Protein AF-A0A0F9CZJ2-F1 (afdb_monomer_lite)

Sequence (142 aa):
MKPKTVQQWLDLPKDKRALELAKALTPEPWKHGNTGLGPEGITLEYPKSYCPKCHKEFADTADKYEGSDLICSVPGPITIDWNTAKYWQGKCDRDDWFGGMEQIYHERSDAYLGLQPYWIMYDATASDYLIAAAMAMGRKEG

Radius of gyration: 18.55 Å; chains: 1; bounding box: 38×30×57 Å

Secondary structure (DSSP, 8-state):
-PPPPHHHHHTS-HHHHHHHHHHHH--SPBPPP--SB-GGGPBPPTTEEEETTTTEEEETTGGGSTTSS--BSSPPPPP-SHHHHHHHHTTS-HHHHHHHHHHHHHHH-SS-GGGHHHHHHHT--HHHHHHHHHHHHHTTT-

Organism: NCBI:txid412755

pLDDT: mean 74.79, std 18.26, range [37.91, 96.62]

Structure (mmCIF, N/CA/C/O backbone):
data_AF-A0A0F9CZJ2-F1
#
_entry.id   AF-A0A0F9CZJ2-F1
#
loop_
_atom_site.group_PDB
_atom_site.id
_atom_site.type_symbol
_atom_site.label_atom_id
_atom_site.label_alt_id
_atom_site.label_comp_id
_atom_site.label_asym_id
_atom_site.label_entity_id
_atom_site.label_seq_id
_atom_site.pdbx_PDB_ins_code
_atom_site.Cartn_x
_atom_site.Cartn_y
_atom_site.Cartn_z
_atom_site.occupancy
_atom_site.B_iso_or_equiv
_atom_site.auth_seq_id
_atom_site.auth_comp_id
_atom_site.auth_asym_id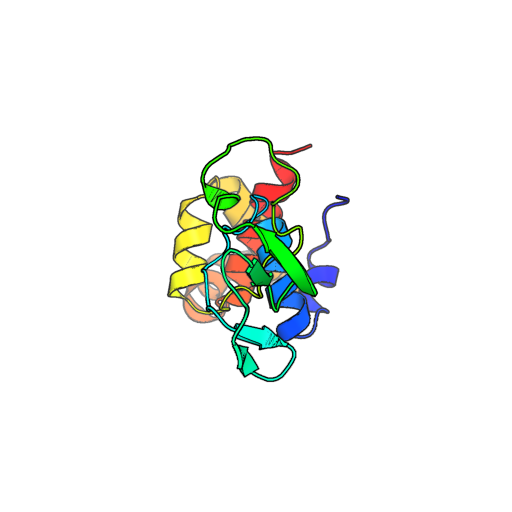
_atom_site.auth_atom_id
_atom_site.pdbx_PDB_model_num
ATOM 1 N N . MET A 1 1 ? -3.954 14.474 -6.092 1.00 55.03 1 MET A N 1
ATOM 2 C CA . MET A 1 1 ? -5.054 13.495 -6.316 1.00 55.03 1 MET A CA 1
ATOM 3 C C . MET A 1 1 ? -5.954 13.538 -5.080 1.00 55.03 1 MET A C 1
ATOM 5 O O . MET A 1 1 ? -5.406 13.753 -4.010 1.00 55.03 1 MET A O 1
ATOM 9 N N . LYS A 1 2 ? -7.292 13.415 -5.166 1.00 65.44 2 LYS A N 1
ATOM 10 C CA . LYS A 1 2 ? -8.108 13.400 -3.929 1.00 65.44 2 LYS A CA 1
ATOM 11 C C . LYS A 1 2 ? -7.748 12.155 -3.094 1.00 65.44 2 LYS A C 1
ATOM 13 O O . LYS A 1 2 ? -7.729 11.072 -3.687 1.00 65.44 2 LYS A O 1
ATOM 18 N N . PRO A 1 3 ? -7.480 12.281 -1.780 1.00 77.38 3 PRO A N 1
ATOM 19 C CA . PRO A 1 3 ? -7.194 11.129 -0.929 1.00 77.38 3 PRO A CA 1
ATOM 20 C C . PRO A 1 3 ? -8.363 10.141 -0.948 1.00 77.38 3 PRO A C 1
ATOM 22 O O . PRO A 1 3 ? -9.523 10.549 -0.860 1.00 77.38 3 PRO A O 1
ATOM 25 N N . LYS A 1 4 ? -8.067 8.844 -1.079 1.00 86.56 4 LYS A N 1
ATOM 26 C CA . LYS A 1 4 ? -9.082 7.795 -0.919 1.00 86.56 4 LYS A CA 1
ATOM 27 C C . LYS A 1 4 ? -9.415 7.617 0.562 1.00 86.56 4 LYS A C 1
ATOM 29 O O . LYS A 1 4 ? -8.528 7.689 1.410 1.00 86.56 4 LYS A O 1
ATOM 34 N N . THR A 1 5 ? -10.679 7.333 0.848 1.00 90.00 5 THR A N 1
ATOM 35 C CA . THR A 1 5 ? -11.127 6.866 2.169 1.00 90.00 5 THR A CA 1
ATOM 36 C C . THR A 1 5 ? -10.651 5.434 2.430 1.00 90.00 5 THR A C 1
ATOM 38 O O . THR A 1 5 ? -10.279 4.716 1.498 1.00 90.00 5 THR A O 1
ATOM 41 N N . VAL A 1 6 ? -10.692 4.995 3.691 1.00 90.69 6 VAL A N 1
ATOM 42 C CA . VAL A 1 6 ? -10.366 3.610 4.064 1.00 90.69 6 VAL A CA 1
ATOM 43 C C . VAL A 1 6 ? -11.257 2.615 3.328 1.00 90.69 6 VAL A C 1
ATOM 45 O O . VAL A 1 6 ? -10.736 1.704 2.687 1.00 90.69 6 VAL A O 1
ATOM 48 N N . GLN A 1 7 ? -12.576 2.824 3.334 1.00 91.50 7 GLN A N 1
ATOM 49 C CA . GLN A 1 7 ? -13.509 1.927 2.652 1.00 91.50 7 GLN A CA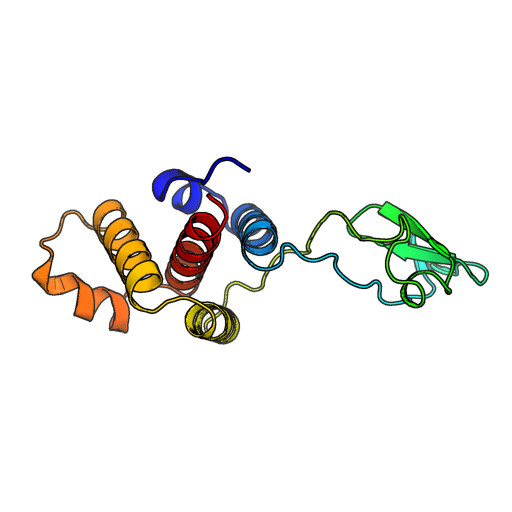 1
ATOM 50 C C . GLN A 1 7 ? -13.186 1.802 1.156 1.00 91.50 7 GLN A C 1
ATOM 52 O O . GLN A 1 7 ? -13.101 0.701 0.620 1.00 91.50 7 GLN A O 1
ATOM 57 N N . GLN A 1 8 ? -12.864 2.920 0.495 1.00 93.50 8 GLN A N 1
ATOM 58 C CA . GLN A 1 8 ? -12.445 2.906 -0.910 1.00 93.50 8 GLN A CA 1
ATOM 59 C C . GLN A 1 8 ? -11.171 2.091 -1.155 1.00 93.50 8 GLN A C 1
ATOM 61 O O . GLN A 1 8 ? -11.013 1.545 -2.242 1.00 93.50 8 GLN A O 1
ATOM 66 N N . TRP A 1 9 ? -10.249 2.013 -0.194 1.00 94.06 9 TRP A N 1
ATOM 67 C CA . TRP A 1 9 ? -9.087 1.130 -0.296 1.00 94.06 9 TRP A CA 1
ATOM 68 C C . TRP A 1 9 ? -9.455 -0.342 -0.098 1.00 94.06 9 TRP A C 1
ATOM 70 O O . TRP A 1 9 ? -8.962 -1.203 -0.836 1.00 94.06 9 TRP A O 1
ATOM 80 N N . LEU A 1 10 ? -10.311 -0.627 0.884 1.00 91.62 10 LEU A N 1
ATOM 81 C CA . LEU A 1 10 ? -10.737 -1.979 1.243 1.00 91.62 10 LEU A CA 1
ATOM 82 C C . LEU A 1 10 ? -11.626 -2.625 0.170 1.00 91.62 10 LEU A C 1
ATOM 84 O O . LEU A 1 10 ? -11.516 -3.831 -0.050 1.00 91.62 10 LEU A O 1
ATOM 88 N N . ASP A 1 11 ? -12.401 -1.830 -0.565 1.00 94.75 11 ASP A N 1
ATOM 89 C CA . ASP A 1 11 ? -13.264 -2.300 -1.655 1.00 94.75 11 ASP A CA 1
ATOM 90 C C . ASP A 1 11 ? -12.496 -2.6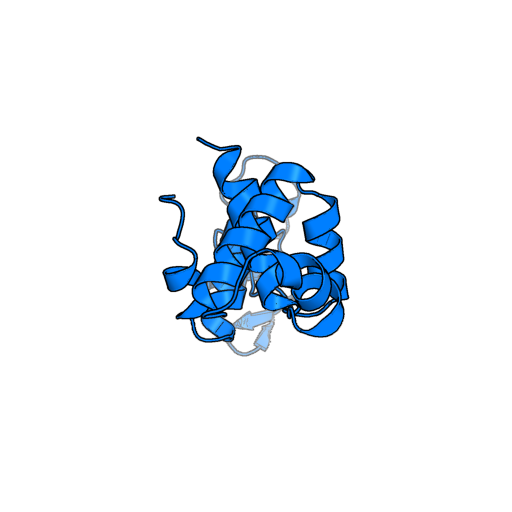22 -2.947 1.00 94.75 11 ASP A C 1
ATOM 92 O O . ASP A 1 11 ? -13.016 -3.289 -3.846 1.00 94.75 11 ASP A O 1
ATOM 96 N N . LEU A 1 12 ? -11.243 -2.164 -3.083 1.00 93.31 12 LEU A N 1
ATOM 97 C CA . LEU A 1 12 ? -10.455 -2.447 -4.282 1.00 93.31 12 LEU A CA 1
ATOM 98 C C . LEU A 1 12 ? -10.080 -3.935 -4.349 1.00 93.31 12 LEU A C 1
ATOM 100 O O . LEU A 1 12 ? -9.464 -4.441 -3.402 1.00 93.31 12 LEU A O 1
ATOM 104 N N . PRO A 1 13 ? -10.320 -4.614 -5.492 1.00 94.12 13 PRO A N 1
ATOM 105 C CA . PRO A 1 13 ? -9.736 -5.922 -5.768 1.00 94.12 13 PRO A CA 1
ATOM 106 C C . PRO A 1 13 ? -8.214 -5.881 -5.631 1.00 94.12 13 PRO A C 1
ATOM 108 O O . PRO A 1 13 ? -7.601 -4.861 -5.954 1.00 94.12 13 PRO A O 1
ATOM 111 N N . LYS A 1 14 ? -7.598 -6.993 -5.212 1.00 88.75 14 LYS A N 1
ATOM 112 C CA . LYS A 1 14 ? -6.162 -7.072 -4.884 1.00 88.75 14 LYS A CA 1
ATOM 113 C C . LYS A 1 14 ? -5.253 -6.443 -5.949 1.00 88.75 14 LYS A C 1
ATOM 115 O O . LYS A 1 14 ? -4.405 -5.626 -5.604 1.00 88.75 14 LYS A O 1
ATOM 120 N N . ASP A 1 15 ? -5.472 -6.749 -7.226 1.00 83.06 15 ASP A N 1
ATOM 121 C CA . ASP A 1 15 ? -4.627 -6.248 -8.321 1.00 83.06 15 ASP A CA 1
ATOM 122 C C . ASP A 1 15 ? -4.800 -4.742 -8.549 1.00 83.06 15 ASP A C 1
ATOM 124 O O . ASP A 1 15 ? -3.827 -4.006 -8.718 1.00 83.06 15 ASP A O 1
ATOM 128 N N . LYS A 1 16 ? -6.042 -4.246 -8.476 1.00 88.94 16 LYS A N 1
ATOM 129 C CA . LYS A 1 16 ? -6.325 -2.806 -8.563 1.00 88.94 16 LYS A CA 1
ATOM 130 C C . LYS A 1 16 ? -5.763 -2.064 -7.355 1.00 88.94 16 LYS A C 1
ATOM 132 O O . LYS A 1 16 ? -5.211 -0.979 -7.507 1.00 88.94 16 LYS A O 1
ATOM 137 N N . ARG A 1 17 ? -5.857 -2.661 -6.166 1.00 92.81 17 ARG A N 1
ATOM 138 C CA . ARG A 1 17 ? -5.280 -2.122 -4.934 1.00 92.81 17 ARG A CA 1
ATOM 139 C C . ARG A 1 17 ? -3.766 -2.014 -5.040 1.00 92.81 17 ARG A C 1
ATOM 141 O O . ARG A 1 17 ? -3.226 -0.972 -4.701 1.00 92.81 17 ARG A O 1
ATOM 148 N N . ALA A 1 18 ? -3.097 -3.040 -5.559 1.00 88.88 18 ALA A N 1
ATOM 149 C CA . ALA A 1 18 ? -1.654 -3.027 -5.769 1.00 88.88 18 ALA A CA 1
ATOM 150 C C . ALA A 1 18 ? -1.207 -1.889 -6.704 1.00 88.88 18 ALA A C 1
ATOM 152 O O . ALA A 1 18 ? -0.213 -1.220 -6.426 1.00 88.88 18 ALA A O 1
ATOM 153 N N . LEU A 1 19 ? -1.951 -1.621 -7.783 1.00 85.50 19 LEU A N 1
ATOM 154 C CA . LEU A 1 19 ? -1.676 -0.469 -8.649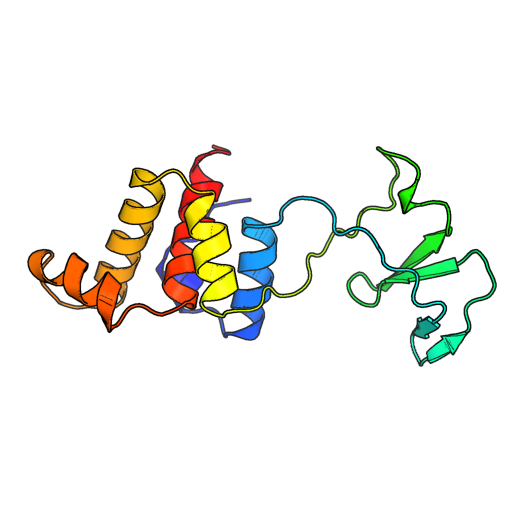 1.00 85.50 19 LEU A CA 1
ATOM 155 C C . LEU A 1 19 ? -1.917 0.869 -7.945 1.00 85.50 19 LEU A C 1
ATOM 157 O O . LEU A 1 19 ? -1.092 1.772 -8.047 1.00 85.50 19 LEU A O 1
ATOM 161 N N . GLU A 1 20 ? -3.042 1.026 -7.248 1.00 87.69 20 GLU A N 1
ATOM 162 C CA . GLU A 1 20 ? -3.359 2.288 -6.571 1.00 87.69 20 GLU A CA 1
ATOM 163 C C . GLU A 1 20 ? -2.378 2.575 -5.423 1.00 87.69 20 GLU A C 1
ATOM 165 O O . GLU A 1 20 ? -1.947 3.715 -5.261 1.00 87.69 20 GLU A O 1
ATOM 170 N N . LEU A 1 21 ? -1.958 1.550 -4.675 1.00 90.00 21 LEU A N 1
ATOM 171 C CA . LEU A 1 21 ? -0.918 1.667 -3.651 1.00 90.00 21 LEU A CA 1
ATOM 172 C C . LEU A 1 21 ? 0.418 2.083 -4.267 1.00 90.00 21 LEU A C 1
ATOM 174 O O . LEU A 1 21 ? 1.103 2.931 -3.705 1.00 90.00 21 LEU A O 1
ATOM 178 N N . ALA A 1 22 ? 0.775 1.548 -5.436 1.00 85.38 22 ALA A N 1
ATOM 179 C CA . ALA A 1 22 ? 1.979 1.975 -6.136 1.00 85.38 22 ALA A CA 1
ATOM 180 C C . ALA A 1 22 ? 1.905 3.451 -6.562 1.00 85.38 22 ALA A C 1
ATOM 182 O O . ALA A 1 22 ? 2.872 4.184 -6.400 1.00 85.38 22 ALA A O 1
ATOM 183 N N . LYS A 1 23 ? 0.744 3.936 -7.020 1.00 80.31 23 LYS A N 1
ATOM 184 C CA . LYS A 1 23 ? 0.554 5.371 -7.314 1.00 80.31 23 LYS A CA 1
ATOM 185 C C . LYS A 1 23 ? 0.739 6.257 -6.087 1.00 80.31 23 LYS A C 1
ATOM 187 O O . LYS A 1 23 ? 1.281 7.345 -6.218 1.00 80.31 23 LYS A O 1
ATOM 192 N N . ALA A 1 24 ? 0.280 5.802 -4.925 1.00 86.50 24 ALA A N 1
ATOM 193 C CA . ALA A 1 24 ? 0.367 6.573 -3.690 1.00 86.50 24 ALA A CA 1
ATOM 194 C C . ALA A 1 24 ? 1.765 6.535 -3.052 1.00 86.50 24 ALA A C 1
ATOM 196 O O . ALA A 1 24 ? 2.215 7.532 -2.503 1.00 86.50 24 ALA A O 1
ATOM 197 N N . LEU A 1 25 ? 2.441 5.385 -3.095 1.00 86.31 25 LEU A N 1
ATOM 198 C CA . LEU A 1 25 ? 3.696 5.156 -2.372 1.00 86.31 25 LEU A CA 1
ATOM 199 C C . LEU A 1 25 ? 4.932 5.411 -3.238 1.00 86.31 25 LEU A C 1
ATOM 201 O O . LEU A 1 25 ? 5.962 5.839 -2.729 1.00 86.31 25 LEU A O 1
ATOM 205 N N . THR A 1 26 ? 4.838 5.177 -4.546 1.00 78.00 26 THR A N 1
ATOM 206 C CA . THR A 1 26 ? 5.897 5.472 -5.521 1.00 78.00 26 THR A CA 1
ATOM 207 C C . THR A 1 26 ? 5.403 6.519 -6.520 1.00 78.00 26 THR A C 1
ATOM 209 O O . THR A 1 26 ? 5.145 6.173 -7.673 1.00 78.00 26 THR A O 1
ATOM 212 N N . PRO A 1 27 ? 5.213 7.782 -6.089 1.00 64.50 27 PRO A N 1
ATOM 213 C CA . PRO A 1 27 ? 4.757 8.849 -6.978 1.00 64.50 27 PRO A CA 1
ATOM 214 C C . PRO A 1 27 ? 5.838 9.250 -7.990 1.00 64.50 27 PRO A C 1
ATOM 216 O O . PRO A 1 27 ? 5.522 9.809 -9.039 1.00 64.50 27 PRO A O 1
ATOM 219 N N . GLU A 1 28 ? 7.107 8.952 -7.692 1.00 57.88 28 GLU A N 1
ATOM 220 C CA . GLU A 1 28 ? 8.201 9.200 -8.618 1.00 57.88 28 GLU A CA 1
ATOM 221 C C . GLU A 1 28 ? 8.116 8.302 -9.866 1.00 57.88 28 GLU A C 1
ATOM 223 O O . GLU A 1 28 ? 7.747 7.125 -9.781 1.00 57.88 28 GLU A O 1
ATOM 228 N N . PRO A 1 29 ? 8.511 8.842 -11.031 1.00 51.19 29 PRO A N 1
ATOM 229 C CA . PRO A 1 29 ? 8.655 8.097 -12.273 1.00 51.19 29 PRO A CA 1
ATOM 230 C C . PRO A 1 29 ? 9.427 6.793 -12.102 1.00 51.19 29 PRO A C 1
ATOM 232 O O . PRO A 1 29 ? 10.560 6.781 -11.619 1.00 51.19 29 PRO A O 1
ATOM 235 N N . TRP A 1 30 ? 8.863 5.688 -12.582 1.00 51.50 30 TRP A N 1
ATOM 236 C CA . TRP A 1 30 ? 9.629 4.451 -12.696 1.00 51.50 30 TRP A CA 1
ATOM 237 C C . TRP A 1 30 ? 10.698 4.618 -13.790 1.00 51.50 30 TRP A C 1
ATOM 239 O O . TRP A 1 30 ? 10.359 5.021 -14.905 1.00 51.50 30 TRP A O 1
ATOM 249 N N . LYS A 1 31 ? 11.967 4.312 -13.485 1.00 50.38 31 LYS A N 1
ATOM 250 C CA . LYS A 1 31 ? 13.061 4.287 -14.475 1.00 50.38 31 LYS A CA 1
ATOM 251 C C . LYS A 1 31 ? 12.914 3.054 -15.357 1.00 50.38 31 LYS A C 1
ATOM 253 O O . LYS A 1 31 ? 12.689 1.960 -14.837 1.00 50.38 31 LYS A O 1
ATOM 258 N N . HIS A 1 32 ? 13.003 3.218 -16.671 1.00 50.62 32 HIS A N 1
ATOM 259 C CA . HIS A 1 32 ? 12.850 2.091 -17.579 1.00 50.62 32 HIS A CA 1
ATOM 260 C C . HIS A 1 32 ? 14.046 1.137 -17.450 1.00 50.62 32 HIS A C 1
ATOM 262 O O . HIS A 1 32 ? 15.181 1.544 -17.228 1.00 50.62 32 HIS A O 1
ATOM 268 N N . GLY A 1 33 ? 13.780 -0.165 -17.556 1.00 48.28 33 GLY A N 1
ATOM 269 C CA . GLY A 1 33 ? 14.822 -1.146 -17.841 1.00 48.28 33 GLY A CA 1
ATOM 270 C C . GLY A 1 33 ? 14.814 -1.401 -19.340 1.00 48.28 33 GLY A C 1
ATOM 271 O O . GLY A 1 33 ? 13.754 -1.710 -19.885 1.00 48.28 33 GLY A O 1
ATOM 272 N N . ASN A 1 34 ? 15.958 -1.270 -20.012 1.00 51.94 34 ASN A N 1
ATOM 273 C CA . ASN A 1 34 ? 16.074 -1.652 -21.416 1.00 51.94 34 ASN A CA 1
ATOM 274 C C . ASN A 1 34 ? 15.919 -3.180 -21.521 1.00 51.94 34 ASN A C 1
ATOM 276 O O . ASN A 1 34 ? 16.798 -3.934 -21.107 1.00 51.94 34 ASN A O 1
ATOM 280 N N . THR A 1 35 ? 14.775 -3.640 -22.028 1.00 55.09 35 THR A N 1
ATOM 281 C CA . THR A 1 35 ? 14.520 -5.065 -22.277 1.00 55.09 35 THR A CA 1
ATOM 282 C C . THR A 1 35 ? 15.005 -5.511 -23.655 1.00 55.09 35 THR A C 1
ATOM 284 O O . THR A 1 35 ? 15.019 -6.710 -23.913 1.00 55.09 35 THR A O 1
ATOM 287 N N . GLY A 1 36 ? 15.354 -4.580 -24.555 1.00 57.00 36 GLY A N 1
ATOM 288 C CA . GLY A 1 36 ? 15.672 -4.849 -25.962 1.00 57.00 36 GLY A CA 1
ATOM 289 C C . GLY A 1 36 ? 14.514 -5.440 -26.779 1.00 57.00 36 GLY A C 1
ATOM 290 O O . GLY A 1 36 ? 14.725 -5.880 -27.909 1.00 57.00 36 GLY A O 1
ATOM 291 N N . LEU A 1 37 ? 13.300 -5.485 -26.218 1.00 57.78 37 LEU A N 1
ATOM 292 C CA . LEU A 1 37 ? 12.147 -6.190 -26.778 1.00 57.78 37 LEU A CA 1
ATOM 293 C C . LEU A 1 37 ? 10.914 -5.281 -26.805 1.00 57.78 37 LEU A C 1
ATOM 295 O O . LEU A 1 37 ? 10.554 -4.672 -25.796 1.00 57.78 37 LEU A O 1
ATOM 299 N N . GLY A 1 38 ? 10.266 -5.218 -27.963 1.00 56.47 38 GLY A N 1
ATOM 300 C CA . GLY A 1 38 ? 9.012 -4.522 -28.210 1.00 56.47 38 GLY A CA 1
ATOM 301 C C . GLY A 1 38 ? 7.796 -5.354 -27.802 1.00 56.47 38 GLY A C 1
ATOM 302 O O . GLY A 1 38 ? 7.938 -6.477 -27.297 1.00 56.47 38 GLY A O 1
ATOM 303 N N . PRO A 1 39 ? 6.578 -4.827 -28.021 1.00 48.81 39 PRO A N 1
ATOM 304 C CA . PRO A 1 39 ? 5.375 -5.635 -27.892 1.00 48.81 39 PRO A CA 1
ATOM 305 C C . PRO A 1 39 ? 5.497 -6.860 -28.813 1.00 48.81 39 PRO A C 1
ATOM 307 O O . PRO A 1 39 ? 6.027 -6.758 -29.915 1.00 48.81 39 PRO A O 1
ATOM 310 N N . GLU A 1 40 ? 5.055 -8.023 -28.327 1.00 63.81 40 GLU A N 1
ATOM 311 C CA . GLU A 1 40 ? 5.147 -9.326 -29.020 1.00 63.81 40 GLU A CA 1
ATOM 312 C C . GLU A 1 40 ? 6.540 -9.985 -29.049 1.00 63.81 40 GLU A C 1
ATOM 314 O O . GLU A 1 40 ? 6.732 -11.000 -29.712 1.00 63.81 40 GLU A O 1
ATOM 319 N N . GLY A 1 41 ? 7.512 -9.474 -28.281 1.00 59.62 41 GLY A N 1
ATOM 320 C CA . GLY A 1 41 ? 8.841 -10.095 -28.181 1.00 59.62 41 GLY A CA 1
ATOM 321 C C . GLY A 1 41 ? 9.728 -9.847 -29.404 1.00 59.62 41 GLY A C 1
ATOM 322 O O . GLY A 1 41 ? 10.738 -10.525 -29.585 1.00 59.62 41 GLY A O 1
ATOM 323 N N . ILE A 1 42 ? 9.363 -8.870 -30.234 1.00 61.84 42 ILE A N 1
ATOM 324 C CA . ILE A 1 42 ? 10.161 -8.429 -31.377 1.00 61.84 42 ILE A CA 1
ATOM 325 C C . ILE A 1 42 ? 11.383 -7.677 -30.849 1.00 61.84 42 ILE A C 1
ATOM 327 O O . ILE A 1 42 ? 11.247 -6.766 -30.034 1.00 61.84 42 ILE A O 1
ATOM 331 N N . THR A 1 43 ? 12.581 -8.032 -31.306 1.00 63.84 43 THR A N 1
ATOM 332 C CA . THR A 1 43 ? 13.797 -7.282 -30.969 1.00 63.84 43 THR A CA 1
ATOM 333 C C . THR A 1 43 ? 13.695 -5.859 -31.509 1.00 63.84 43 THR A C 1
ATOM 335 O O . THR A 1 43 ? 13.455 -5.661 -32.698 1.00 63.84 43 THR A O 1
ATOM 338 N N . LEU A 1 44 ? 13.860 -4.864 -30.638 1.00 60.28 44 LEU A N 1
ATOM 339 C CA . LEU A 1 44 ? 13.858 -3.464 -31.056 1.00 60.28 44 LEU A CA 1
ATOM 340 C C . LEU A 1 44 ? 15.215 -3.106 -31.656 1.00 60.28 44 LEU A C 1
ATOM 342 O O . LEU A 1 44 ? 16.257 -3.406 -31.072 1.00 60.28 44 LEU A O 1
ATOM 346 N N . GLU A 1 45 ? 15.209 -2.426 -32.803 1.00 60.88 45 GLU A N 1
ATOM 347 C CA . GLU A 1 45 ? 16.428 -1.806 -33.312 1.00 60.88 45 GLU A CA 1
ATOM 348 C C . GLU A 1 45 ? 16.868 -0.683 -32.367 1.00 60.88 45 GLU A C 1
ATOM 350 O O . GLU A 1 45 ? 16.100 0.211 -31.990 1.00 60.88 45 GLU A O 1
ATOM 355 N N . TYR A 1 46 ? 18.134 -0.752 -31.970 1.00 51.81 46 TYR A N 1
ATOM 356 C CA . TYR A 1 46 ? 18.794 0.266 -31.168 1.00 51.81 46 TYR A CA 1
ATOM 357 C C . TYR A 1 46 ? 18.629 1.659 -31.812 1.00 51.81 46 TYR A C 1
ATOM 359 O O . TYR A 1 46 ? 18.810 1.777 -33.026 1.00 51.81 46 TYR A O 1
ATOM 367 N N . PRO A 1 47 ? 18.334 2.734 -31.048 1.00 51.88 47 PRO A N 1
ATOM 368 C CA . PRO A 1 47 ? 18.305 2.839 -29.587 1.00 51.88 47 PRO A CA 1
ATOM 369 C C . PRO A 1 47 ? 16.877 2.846 -29.008 1.00 51.88 47 PRO A C 1
ATOM 371 O O . PRO A 1 47 ? 16.564 3.716 -28.204 1.00 51.88 47 PRO A O 1
ATOM 374 N N . LYS A 1 48 ? 15.966 1.960 -29.424 1.00 58.06 48 LYS A N 1
ATOM 375 C CA . LYS A 1 48 ? 14.588 1.966 -28.903 1.00 58.06 48 LYS A CA 1
ATOM 376 C C . LYS A 1 48 ? 14.403 0.994 -27.735 1.00 58.06 48 LYS A C 1
ATOM 378 O O . LYS A 1 48 ? 14.683 -0.193 -27.859 1.00 58.06 48 LYS A O 1
ATOM 383 N N . SER A 1 49 ? 13.859 1.497 -26.633 1.00 57.84 49 SER A N 1
ATOM 384 C CA . SER A 1 49 ? 13.376 0.735 -25.478 1.00 57.84 49 SER A CA 1
ATOM 385 C C . SER A 1 49 ? 11.854 0.839 -25.408 1.00 57.84 49 SER A C 1
ATOM 387 O O . SER A 1 49 ? 11.295 1.907 -25.644 1.00 57.84 49 SER A O 1
ATOM 389 N N . TYR A 1 50 ? 11.159 -0.244 -25.068 1.00 60.41 50 TYR A N 1
ATOM 390 C CA . TYR A 1 50 ? 9.701 -0.251 -24.927 1.00 60.41 50 TYR A CA 1
ATOM 391 C C . TYR A 1 50 ? 9.296 -0.492 -23.478 1.00 60.41 50 TYR A C 1
ATOM 393 O O . TYR A 1 50 ? 9.790 -1.414 -22.829 1.00 60.41 50 TYR A O 1
ATOM 401 N N . CYS A 1 51 ? 8.361 0.311 -22.970 1.00 63.12 51 CYS A N 1
ATOM 402 C CA . CYS A 1 51 ? 7.779 0.076 -21.657 1.00 63.12 51 CYS A CA 1
ATOM 403 C C . CYS A 1 51 ? 6.475 -0.719 -21.785 1.00 63.12 51 CYS A C 1
ATOM 405 O O . CYS A 1 51 ? 5.463 -0.152 -22.204 1.00 63.12 51 CYS A O 1
ATOM 407 N N . PRO A 1 52 ? 6.420 -1.983 -21.333 1.00 55.09 52 PRO A N 1
ATOM 408 C CA . PRO A 1 52 ? 5.193 -2.779 -21.388 1.00 55.09 52 PRO A CA 1
ATOM 409 C C . PRO A 1 52 ? 4.097 -2.276 -20.436 1.00 55.09 52 PRO A C 1
ATOM 411 O O . PRO A 1 52 ? 2.977 -2.766 -20.495 1.00 55.09 52 PRO A O 1
ATOM 414 N N . LYS A 1 53 ? 4.406 -1.321 -19.544 1.00 56.16 53 LYS A N 1
ATOM 415 C CA . LYS A 1 53 ? 3.454 -0.764 -18.569 1.00 56.16 53 LYS A CA 1
ATOM 416 C C . LYS A 1 53 ? 2.733 0.484 -19.071 1.00 56.16 53 LYS A C 1
ATOM 418 O O . LYS A 1 53 ? 1.547 0.638 -18.806 1.00 56.16 53 LYS A O 1
ATOM 423 N N . CYS A 1 54 ? 3.432 1.383 -19.765 1.00 62.56 54 CYS A N 1
ATOM 424 C CA . CYS A 1 54 ? 2.821 2.578 -20.357 1.00 62.56 54 CYS A CA 1
ATOM 425 C C . CYS A 1 54 ? 2.663 2.484 -21.883 1.00 62.56 54 CYS A C 1
ATOM 427 O O . CYS A 1 54 ? 2.146 3.419 -22.487 1.00 62.56 54 CYS A O 1
ATOM 429 N N . HIS A 1 55 ? 3.076 1.359 -22.483 1.00 61.69 55 HIS A N 1
ATOM 430 C CA . HIS A 1 55 ? 3.020 1.053 -23.915 1.00 61.69 55 HIS A CA 1
ATOM 431 C C . HIS A 1 55 ? 3.671 2.120 -24.812 1.00 61.69 55 HIS A C 1
ATOM 433 O O . HIS A 1 55 ? 3.248 2.325 -25.947 1.00 61.69 55 HIS A O 1
ATOM 439 N N . LYS A 1 56 ? 4.701 2.802 -24.302 1.00 62.34 56 LYS A N 1
ATOM 440 C CA . LYS A 1 56 ? 5.454 3.837 -25.021 1.00 62.34 56 LYS A CA 1
ATOM 441 C C . LYS A 1 56 ? 6.844 3.337 -25.413 1.00 62.34 56 LYS A C 1
ATOM 443 O O . LYS A 1 56 ? 7.445 2.529 -24.700 1.00 62.34 56 LYS A O 1
ATOM 448 N N . GLU A 1 57 ? 7.337 3.845 -26.537 1.00 63.62 57 GLU A N 1
ATOM 449 C CA . GLU A 1 57 ? 8.727 3.706 -26.978 1.00 63.62 57 GLU A CA 1
ATOM 450 C C . GLU A 1 57 ? 9.560 4.881 -26.446 1.00 63.62 57 GLU A C 1
ATOM 452 O O . GLU A 1 57 ? 9.102 6.023 -26.436 1.00 63.62 57 GLU A O 1
ATOM 457 N N . PHE A 1 58 ? 10.789 4.603 -26.022 1.00 59.06 58 PHE A N 1
ATOM 458 C CA . PHE A 1 58 ? 11.745 5.559 -25.468 1.00 59.06 58 PHE A CA 1
ATOM 459 C C . PHE A 1 58 ? 13.100 5.375 -26.160 1.00 59.06 58 PHE A C 1
ATOM 461 O O . PHE A 1 58 ? 13.457 4.259 -26.531 1.00 59.06 58 PHE A O 1
ATOM 468 N N . ALA A 1 59 ? 13.873 6.448 -26.334 1.00 59.06 59 ALA A N 1
ATOM 469 C CA . ALA A 1 59 ? 15.256 6.340 -26.806 1.00 59.06 59 ALA A CA 1
ATOM 470 C C . ALA A 1 59 ? 16.182 5.857 -25.664 1.00 59.06 59 ALA A C 1
ATOM 472 O O . ALA A 1 59 ? 15.987 6.259 -24.529 1.00 59.06 59 ALA A O 1
ATOM 473 N N . ASP A 1 60 ? 17.217 5.054 -25.922 1.00 52.44 60 ASP A N 1
ATOM 474 C CA . ASP A 1 60 ? 18.129 4.450 -24.919 1.00 52.44 60 ASP A CA 1
ATOM 475 C C . ASP A 1 60 ? 18.909 5.485 -24.075 1.00 52.44 60 ASP A C 1
ATOM 477 O O . ASP A 1 60 ? 19.440 5.198 -23.005 1.00 52.44 60 ASP A O 1
ATOM 481 N N . THR A 1 61 ? 18.947 6.744 -24.515 1.00 49.91 61 THR A N 1
ATOM 482 C CA . THR A 1 61 ? 19.513 7.864 -23.746 1.00 49.91 61 THR A CA 1
ATOM 483 C C . THR A 1 61 ? 18.522 8.494 -22.767 1.00 49.91 61 THR A C 1
ATOM 485 O O . THR A 1 61 ? 18.871 9.449 -22.078 1.00 49.91 61 THR A O 1
ATOM 488 N N . ALA A 1 62 ? 17.294 7.988 -22.704 1.00 48.28 62 ALA A N 1
ATOM 489 C CA . ALA A 1 62 ? 16.187 8.591 -21.984 1.00 48.28 62 ALA A CA 1
ATOM 490 C C . ALA A 1 62 ? 16.373 8.656 -20.469 1.00 48.28 62 ALA A C 1
ATOM 492 O O . ALA A 1 62 ? 16.094 9.681 -19.855 1.00 48.28 62 ALA A O 1
ATOM 493 N N . ASP A 1 63 ? 16.915 7.595 -19.872 1.00 44.56 63 ASP A N 1
ATOM 494 C CA . ASP A 1 63 ? 17.128 7.539 -18.424 1.00 44.56 63 ASP A CA 1
ATOM 495 C C . ASP A 1 63 ? 18.370 8.341 -17.973 1.00 44.56 63 ASP A C 1
ATOM 497 O O . ASP A 1 63 ? 18.652 8.423 -16.776 1.00 44.56 63 ASP A O 1
ATOM 501 N N . LYS A 1 64 ? 19.129 8.935 -18.915 1.00 41.91 64 LYS A N 1
ATOM 502 C CA . LYS A 1 64 ? 20.341 9.728 -18.631 1.00 41.91 64 LYS A CA 1
ATOM 503 C C . LYS A 1 64 ? 20.083 11.226 -18.443 1.00 41.91 64 LYS A C 1
ATOM 505 O O . LYS A 1 64 ? 20.989 11.916 -17.984 1.00 41.91 64 LYS A O 1
ATOM 510 N N . TYR A 1 65 ? 18.892 11.732 -18.770 1.00 41.97 65 TYR A N 1
ATOM 511 C CA . TYR A 1 65 ? 18.588 13.164 -18.700 1.00 41.97 65 TYR A CA 1
ATOM 512 C C . TYR A 1 65 ? 17.411 13.436 -17.754 1.00 41.97 65 TYR A C 1
ATOM 514 O O . TYR A 1 65 ? 16.250 13.200 -18.101 1.00 41.97 65 TYR A O 1
ATOM 522 N N . GLU A 1 66 ? 17.725 13.952 -16.559 1.00 40.03 66 GLU A N 1
ATOM 523 C CA . GLU A 1 66 ? 16.746 14.570 -15.654 1.00 40.03 66 GLU A CA 1
ATOM 524 C C . GLU A 1 66 ? 15.935 15.635 -16.410 1.00 40.03 66 GLU A C 1
ATOM 526 O O . GLU A 1 66 ? 16.501 16.495 -17.084 1.00 40.03 66 GLU A O 1
ATOM 531 N N . GLY A 1 67 ? 14.604 15.571 -16.306 1.00 43.09 67 GLY A N 1
ATOM 532 C CA . GLY A 1 67 ? 13.699 16.574 -16.881 1.00 43.09 67 GLY A CA 1
ATOM 533 C C . GLY A 1 67 ? 13.203 16.311 -18.307 1.00 43.09 67 GLY A C 1
ATOM 534 O O . GLY A 1 67 ? 12.642 17.216 -18.917 1.00 43.09 67 GLY A O 1
ATOM 535 N N . SER A 1 68 ? 13.375 15.105 -18.850 1.00 40.81 68 SER A N 1
ATOM 536 C CA . SER A 1 68 ? 12.834 14.736 -20.165 1.00 40.81 68 SER A CA 1
ATOM 537 C C . SER A 1 68 ? 11.475 14.021 -20.064 1.00 40.81 68 SER A C 1
ATOM 539 O O . SER A 1 68 ? 11.187 13.364 -19.063 1.00 40.81 68 SER A O 1
ATOM 541 N N . ASP A 1 69 ? 10.646 14.119 -21.114 1.00 41.44 69 ASP A N 1
ATOM 542 C CA . ASP A 1 69 ? 9.306 13.509 -21.300 1.00 41.44 69 ASP A CA 1
ATOM 543 C C . ASP A 1 69 ? 9.276 11.954 -21.267 1.00 41.44 69 ASP A C 1
ATOM 545 O O . ASP A 1 69 ? 8.400 11.297 -21.834 1.00 41.44 69 ASP A O 1
ATOM 549 N N . LEU A 1 70 ? 10.258 11.338 -20.610 1.00 47.84 70 LEU A N 1
ATOM 550 C CA . LEU A 1 70 ? 10.648 9.931 -20.687 1.00 47.84 70 LEU A CA 1
ATOM 551 C C . LEU A 1 70 ? 10.338 9.150 -19.392 1.00 47.84 70 LEU A C 1
ATOM 553 O O . LEU A 1 70 ? 10.765 8.017 -19.186 1.00 47.84 70 LEU A O 1
ATOM 557 N N . ILE A 1 71 ? 9.544 9.774 -18.531 1.00 51.62 71 ILE A N 1
ATOM 558 C CA . ILE A 1 71 ? 9.032 9.286 -17.255 1.00 51.62 71 ILE A CA 1
ATOM 559 C C . ILE A 1 71 ? 7.859 8.322 -17.502 1.00 51.62 71 ILE A C 1
ATOM 561 O O . ILE A 1 71 ? 6.857 8.691 -18.124 1.00 51.62 71 ILE A O 1
ATOM 565 N N . CYS A 1 72 ? 7.935 7.083 -17.000 1.00 52.72 72 CYS A N 1
ATOM 566 C CA . CYS A 1 72 ? 6.772 6.195 -17.008 1.00 52.72 72 CYS A CA 1
ATOM 567 C C . CYS A 1 72 ? 5.701 6.762 -16.070 1.00 52.72 72 CYS A C 1
ATOM 569 O O . CYS A 1 72 ? 5.829 6.675 -14.851 1.00 52.72 72 CYS A O 1
ATOM 571 N N . SER A 1 73 ? 4.619 7.300 -16.635 1.00 53.62 73 SER A N 1
ATOM 572 C CA . SER A 1 73 ? 3.501 7.882 -15.877 1.00 53.62 73 SER A CA 1
ATOM 573 C C . SER A 1 73 ? 2.671 6.856 -15.093 1.00 53.62 73 SER A C 1
ATOM 575 O O . SER A 1 73 ? 1.717 7.231 -14.415 1.00 53.62 73 SER A O 1
ATOM 577 N N . VAL A 1 74 ? 2.973 5.558 -15.228 1.00 56.84 74 VAL A N 1
ATOM 578 C CA . VAL A 1 74 ? 2.214 4.463 -14.611 1.00 56.84 74 VAL A CA 1
ATOM 579 C C . VAL A 1 74 ? 3.155 3.600 -13.767 1.00 56.84 74 VAL A C 1
ATOM 581 O O . VAL A 1 74 ? 3.978 2.871 -14.331 1.00 56.84 74 VAL A O 1
ATOM 584 N N . PRO A 1 75 ? 3.052 3.641 -12.429 1.00 63.03 75 PRO A N 1
ATOM 585 C CA . PRO A 1 75 ? 3.804 2.727 -11.586 1.00 63.03 75 PRO A CA 1
ATOM 586 C C . PRO A 1 75 ? 3.271 1.300 -11.768 1.00 63.03 75 PRO A C 1
ATOM 588 O O . PRO A 1 75 ? 2.073 1.076 -11.958 1.00 63.03 75 PRO A O 1
ATOM 591 N N . GLY A 1 76 ? 4.173 0.314 -11.741 1.00 65.38 76 GLY A N 1
ATOM 592 C CA . GLY A 1 76 ? 3.761 -1.093 -11.720 1.00 65.38 76 GLY A CA 1
ATOM 593 C C . GLY A 1 76 ? 3.072 -1.452 -10.402 1.00 65.38 76 GLY A C 1
ATOM 594 O O . GLY A 1 76 ? 3.298 -0.756 -9.417 1.00 65.38 76 GLY A O 1
ATOM 595 N N . PRO A 1 77 ? 2.272 -2.532 -10.352 1.00 77.25 77 PRO A N 1
ATOM 596 C CA . PRO A 1 77 ? 1.662 -2.975 -9.104 1.00 77.25 77 PRO A CA 1
ATOM 597 C C . PRO A 1 77 ? 2.735 -3.226 -8.046 1.00 77.25 77 PRO A C 1
ATOM 599 O O . PRO A 1 77 ? 3.753 -3.864 -8.322 1.00 77.25 77 PRO A O 1
ATOM 602 N N . ILE A 1 78 ? 2.493 -2.731 -6.836 1.00 84.12 78 ILE A N 1
ATOM 603 C CA . ILE A 1 78 ? 3.341 -3.048 -5.695 1.00 84.12 78 ILE A CA 1
ATOM 604 C C . ILE A 1 78 ? 3.080 -4.485 -5.236 1.00 84.12 78 ILE A C 1
ATOM 606 O O . ILE A 1 78 ? 1.936 -4.949 -5.230 1.00 84.12 78 ILE A O 1
ATOM 610 N N . THR A 1 79 ? 4.121 -5.195 -4.809 1.00 87.44 79 THR A N 1
ATOM 611 C CA . THR A 1 79 ? 3.937 -6.497 -4.168 1.00 87.44 79 THR A CA 1
ATOM 612 C C . THR A 1 79 ? 3.291 -6.303 -2.796 1.00 87.44 79 THR A C 1
ATOM 614 O O . THR A 1 79 ? 3.813 -5.589 -1.943 1.00 87.44 79 THR A O 1
ATOM 617 N N . ILE A 1 80 ? 2.136 -6.933 -2.571 1.00 90.75 80 ILE A N 1
ATOM 618 C CA . ILE A 1 80 ? 1.452 -6.907 -1.271 1.00 90.75 80 ILE A CA 1
ATOM 619 C C . ILE A 1 80 ? 1.998 -8.059 -0.421 1.00 90.75 80 ILE A C 1
ATOM 621 O O . ILE A 1 80 ? 1.413 -9.142 -0.373 1.00 90.75 80 ILE A O 1
ATOM 625 N N . ASP A 1 81 ? 3.138 -7.816 0.221 1.00 93.81 81 ASP A N 1
ATOM 626 C CA . ASP A 1 81 ? 3.786 -8.713 1.179 1.00 93.81 81 ASP A CA 1
ATOM 627 C C . ASP A 1 81 ? 4.327 -7.944 2.395 1.00 93.81 81 ASP A C 1
ATOM 629 O O . ASP A 1 81 ? 4.346 -6.710 2.427 1.00 93.81 81 ASP A O 1
ATOM 633 N N . TRP A 1 82 ? 4.751 -8.679 3.424 1.00 93.81 82 TRP A N 1
ATOM 634 C CA . TRP A 1 82 ? 5.220 -8.082 4.673 1.00 93.81 82 TRP A CA 1
ATOM 635 C C . TRP A 1 82 ? 6.525 -7.297 4.534 1.00 93.81 82 TRP A C 1
ATOM 637 O O . TRP A 1 82 ? 6.676 -6.279 5.206 1.00 93.81 82 TRP A O 1
ATOM 647 N N . ASN A 1 83 ? 7.444 -7.711 3.659 1.00 92.88 83 ASN A N 1
ATOM 648 C CA . ASN A 1 83 ? 8.706 -6.993 3.461 1.00 92.88 83 ASN A CA 1
ATOM 649 C C . ASN A 1 83 ? 8.439 -5.599 2.889 1.00 92.88 83 ASN A C 1
ATOM 651 O O . ASN A 1 83 ? 8.943 -4.593 3.388 1.00 92.88 83 ASN A O 1
ATOM 655 N N . THR A 1 84 ? 7.571 -5.542 1.886 1.00 89.69 84 THR A N 1
ATOM 656 C CA . THR A 1 84 ? 7.158 -4.315 1.219 1.00 89.69 84 THR A CA 1
ATOM 657 C C . THR A 1 84 ? 6.336 -3.431 2.157 1.00 89.69 84 THR A C 1
ATOM 659 O O . THR A 1 84 ? 6.571 -2.226 2.243 1.00 89.69 84 THR A O 1
ATOM 662 N N . ALA A 1 85 ? 5.421 -4.023 2.928 1.00 94.75 85 ALA A N 1
ATOM 663 C CA . ALA A 1 85 ? 4.634 -3.321 3.939 1.00 94.75 85 ALA A CA 1
ATOM 664 C C . ALA A 1 85 ? 5.503 -2.669 5.027 1.00 94.75 85 ALA A C 1
ATOM 666 O O . ALA A 1 85 ? 5.319 -1.493 5.339 1.00 94.75 85 ALA A O 1
ATOM 667 N N . LYS A 1 86 ? 6.481 -3.400 5.580 1.00 93.44 86 LYS A N 1
ATOM 668 C CA . LYS A 1 86 ? 7.403 -2.869 6.596 1.00 93.44 86 LYS A CA 1
ATOM 669 C C . LYS A 1 86 ? 8.333 -1.799 6.033 1.00 93.44 86 LYS A C 1
ATOM 671 O O . LYS A 1 86 ? 8.579 -0.805 6.713 1.00 93.44 86 LYS A O 1
ATOM 676 N N . TYR A 1 87 ? 8.799 -1.961 4.794 1.00 92.12 87 TYR A N 1
ATOM 677 C CA . TYR A 1 87 ? 9.595 -0.941 4.112 1.00 92.12 87 TYR A CA 1
ATOM 678 C C . TYR A 1 87 ? 8.858 0.403 4.038 1.00 92.12 87 TYR A C 1
ATOM 680 O O . TYR A 1 87 ? 9.418 1.433 4.406 1.00 92.12 87 TYR A O 1
ATOM 688 N N . TRP A 1 88 ? 7.590 0.398 3.614 1.00 93.25 88 TRP A N 1
ATOM 689 C CA . TRP A 1 88 ? 6.801 1.628 3.501 1.00 93.25 88 TRP A CA 1
ATOM 690 C C . TRP A 1 88 ? 6.331 2.178 4.844 1.00 93.25 88 TRP A C 1
ATOM 692 O O . TRP A 1 88 ? 6.349 3.394 5.026 1.00 93.25 88 TRP A O 1
ATOM 702 N N . GLN A 1 89 ? 6.006 1.313 5.809 1.00 94.25 89 GLN A N 1
ATOM 703 C CA . GLN A 1 89 ? 5.773 1.729 7.193 1.00 94.25 89 GLN A CA 1
ATOM 704 C C . GLN A 1 89 ? 6.968 2.534 7.729 1.00 94.25 89 GLN A C 1
ATOM 706 O O . GLN A 1 89 ? 6.777 3.606 8.292 1.00 94.25 89 GLN A O 1
ATOM 711 N N . GLY A 1 90 ? 8.198 2.053 7.511 1.00 91.81 90 GLY A N 1
ATOM 712 C CA . GLY A 1 90 ? 9.420 2.712 7.983 1.00 91.81 90 GLY A CA 1
ATOM 713 C C . GLY A 1 90 ? 9.702 4.085 7.359 1.00 91.81 90 GLY A C 1
ATOM 714 O O . GLY A 1 90 ? 10.574 4.797 7.848 1.00 91.81 90 GLY A O 1
ATOM 715 N N . LYS A 1 91 ? 8.980 4.468 6.298 1.00 90.12 91 LYS A N 1
ATOM 716 C CA . LYS A 1 91 ? 9.076 5.789 5.654 1.00 90.12 91 LYS A CA 1
ATOM 717 C C . LYS A 1 91 ? 7.990 6.771 6.094 1.00 90.12 91 LYS A C 1
ATOM 719 O O . LYS A 1 91 ? 8.037 7.942 5.718 1.00 90.12 91 LYS A O 1
ATOM 724 N N . CYS A 1 92 ? 6.994 6.301 6.835 1.00 90.56 92 CYS A N 1
ATOM 725 C CA . CYS A 1 92 ? 5.898 7.135 7.301 1.00 90.56 92 CYS A CA 1
ATOM 726 C C . CYS A 1 92 ? 6.263 7.825 8.615 1.00 90.56 92 CYS A C 1
ATOM 728 O O . CYS A 1 92 ? 7.089 7.326 9.380 1.00 90.56 92 CYS A O 1
ATOM 730 N N . ASP A 1 93 ? 5.611 8.959 8.889 1.00 93.62 93 ASP A N 1
ATOM 731 C CA . ASP A 1 93 ? 5.548 9.417 10.274 1.00 93.62 93 ASP A CA 1
ATOM 732 C C . ASP A 1 93 ? 4.793 8.369 11.105 1.00 93.62 93 ASP A C 1
ATOM 734 O O . ASP A 1 93 ? 3.840 7.743 10.623 1.00 93.62 93 ASP A O 1
ATOM 738 N N . ARG A 1 94 ? 5.265 8.134 12.332 1.00 90.94 94 ARG A N 1
ATOM 739 C CA . ARG A 1 94 ? 4.730 7.077 13.186 1.00 90.94 94 ARG A CA 1
ATOM 740 C C . ARG A 1 94 ? 3.263 7.332 13.523 1.00 90.94 94 ARG A C 1
ATOM 742 O O . ARG A 1 94 ? 2.472 6.395 13.433 1.00 90.94 94 ARG A O 1
ATOM 749 N N . ASP A 1 95 ? 2.914 8.556 13.898 1.00 91.81 95 ASP A N 1
ATOM 750 C CA . ASP A 1 95 ? 1.582 8.888 14.400 1.00 91.81 95 ASP A CA 1
ATOM 751 C C . ASP A 1 95 ? 0.569 8.916 13.253 1.00 91.81 95 ASP A C 1
ATOM 753 O O . ASP A 1 95 ? -0.523 8.360 13.379 1.00 91.81 95 ASP A O 1
ATOM 757 N N . ASP A 1 96 ? 0.967 9.430 12.085 1.00 92.00 96 ASP A N 1
ATOM 758 C CA . ASP A 1 96 ? 0.136 9.373 10.876 1.00 92.00 96 ASP A CA 1
ATOM 759 C C . ASP A 1 96 ? -0.162 7.933 10.444 1.00 92.00 96 ASP A C 1
ATOM 761 O O . ASP A 1 96 ? -1.299 7.599 10.090 1.00 92.00 96 ASP A O 1
ATOM 765 N N . TRP A 1 97 ? 0.852 7.063 10.482 1.00 94.31 97 TRP A N 1
ATOM 766 C CA . TRP A 1 97 ? 0.681 5.657 10.128 1.00 94.31 97 TRP A CA 1
ATOM 767 C C . TRP A 1 97 ? -0.228 4.931 11.128 1.00 94.31 97 TRP A C 1
ATOM 769 O O . TRP A 1 97 ? -1.138 4.208 10.713 1.00 94.31 97 TRP A O 1
ATOM 779 N N . PHE A 1 98 ? -0.038 5.151 12.435 1.00 92.69 98 PHE A N 1
ATOM 780 C CA . PHE A 1 98 ? -0.911 4.573 13.462 1.00 92.69 98 PHE A CA 1
ATOM 781 C C . PHE A 1 98 ? -2.352 5.078 13.344 1.00 92.69 98 PHE A C 1
ATOM 783 O O . PHE A 1 98 ? -3.274 4.269 13.441 1.00 92.69 98 PHE A O 1
ATOM 790 N N . GLY A 1 99 ? -2.557 6.363 13.048 1.00 91.25 99 GLY A N 1
ATOM 791 C CA . GLY A 1 99 ? -3.886 6.911 12.776 1.00 91.25 99 GLY A CA 1
ATOM 792 C C . GLY A 1 99 ? -4.548 6.271 11.549 1.00 91.25 99 GLY A C 1
ATOM 793 O O . GLY A 1 99 ? -5.753 6.035 11.546 1.00 91.25 99 GLY A O 1
ATOM 794 N N . GLY A 1 100 ? -3.775 5.926 10.514 1.00 92.06 100 GLY A N 1
ATOM 795 C CA . GLY A 1 100 ? -4.265 5.129 9.385 1.00 92.06 100 GLY A CA 1
ATOM 796 C C . GLY A 1 100 ? -4.707 3.722 9.803 1.00 92.06 100 GLY A C 1
ATOM 797 O O . GLY A 1 100 ? -5.792 3.279 9.432 1.00 92.06 100 GLY A O 1
ATOM 798 N N . MET A 1 101 ? -3.904 3.038 10.622 1.00 93.75 101 MET A N 1
ATOM 799 C CA . MET A 1 101 ? -4.234 1.704 11.139 1.00 93.75 101 MET A CA 1
ATOM 800 C C . MET A 1 101 ? -5.464 1.702 12.050 1.00 93.75 101 MET A C 1
ATOM 802 O O . MET A 1 101 ? -6.243 0.755 12.004 1.00 93.75 101 MET A O 1
ATOM 806 N N . GLU A 1 102 ? -5.661 2.744 12.858 1.00 91.38 102 GLU A N 1
ATOM 807 C CA . GLU A 1 102 ? -6.865 2.927 13.679 1.00 91.38 102 GLU A CA 1
ATOM 808 C C . GLU A 1 102 ? -8.126 3.012 12.821 1.00 91.38 102 GLU A C 1
ATOM 810 O O . GLU A 1 102 ? -9.094 2.297 13.069 1.00 91.38 102 GLU A O 1
ATOM 815 N N . GLN A 1 103 ? -8.094 3.814 11.756 1.00 91.00 103 GLN A N 1
ATOM 816 C CA . GLN A 1 103 ? -9.237 3.929 10.853 1.00 91.00 103 GLN A CA 1
ATOM 817 C C . GLN A 1 103 ? -9.527 2.603 10.138 1.00 91.00 103 GLN A C 1
ATOM 819 O O . GLN A 1 103 ? -10.682 2.207 10.032 1.00 91.00 103 GLN A O 1
ATOM 824 N N . ILE A 1 104 ? -8.493 1.875 9.701 1.00 92.88 104 ILE A N 1
ATOM 825 C CA . ILE A 1 104 ? -8.671 0.540 9.108 1.00 92.88 104 ILE A CA 1
ATOM 826 C C . ILE A 1 104 ? -9.270 -0.440 10.118 1.00 92.88 104 ILE A C 1
ATOM 828 O O . ILE A 1 104 ? -10.171 -1.197 9.766 1.00 92.88 104 ILE A O 1
ATOM 832 N N . TYR A 1 105 ? -8.799 -0.427 11.365 1.00 92.00 105 TYR A N 1
ATOM 833 C CA . TYR A 1 105 ? -9.340 -1.276 12.421 1.00 92.00 105 TYR A CA 1
ATOM 834 C C . TYR A 1 105 ? -10.836 -1.020 12.648 1.00 92.00 105 TYR A C 1
ATOM 836 O O . TYR A 1 105 ? -11.601 -1.978 12.744 1.00 92.00 105 TYR A O 1
ATOM 844 N N . HIS A 1 106 ? -11.266 0.243 12.668 1.00 88.19 106 HIS A N 1
ATOM 845 C CA . HIS A 1 106 ? -12.680 0.597 12.806 1.00 88.19 106 HIS A CA 1
ATOM 846 C C . HIS A 1 106 ? -13.546 0.121 11.641 1.00 88.19 106 HIS A C 1
ATOM 848 O O . HIS A 1 106 ? -14.646 -0.360 11.870 1.00 88.19 106 HIS A O 1
ATOM 854 N N . GLU A 1 107 ? -13.058 0.215 10.403 1.00 89.62 107 GLU A N 1
ATOM 855 C CA . GLU A 1 107 ? -13.827 -0.263 9.244 1.00 89.62 107 GLU A CA 1
ATOM 856 C C . GLU A 1 107 ? -13.880 -1.796 9.163 1.00 89.62 107 GLU A C 1
ATOM 858 O O . GLU A 1 107 ? -14.794 -2.370 8.577 1.00 89.62 107 GLU A O 1
ATOM 863 N N . ARG A 1 108 ? -12.881 -2.490 9.722 1.00 85.12 108 ARG A N 1
ATOM 864 C CA . ARG A 1 108 ? -12.795 -3.959 9.667 1.00 85.12 108 ARG A CA 1
ATOM 865 C C . ARG A 1 108 ? -13.362 -4.659 10.894 1.00 85.12 108 ARG A C 1
ATOM 867 O O . ARG A 1 108 ? -13.562 -5.872 10.834 1.00 85.12 108 ARG A O 1
ATOM 874 N N . SER A 1 109 ? -13.566 -3.946 11.995 1.00 78.44 109 SER A N 1
ATOM 875 C CA . SER A 1 109 ? -14.038 -4.523 13.247 1.00 78.44 109 SER A CA 1
ATOM 876 C C . SER A 1 109 ? -15.209 -3.729 13.811 1.00 78.44 109 SER A C 1
ATOM 878 O O . SER A 1 109 ? -15.136 -2.517 13.974 1.00 78.44 109 SER A O 1
ATOM 880 N N . ASP A 1 110 ? -16.253 -4.438 14.234 1.00 67.75 110 ASP A N 1
ATOM 881 C CA . ASP A 1 110 ? -17.334 -3.866 15.046 1.00 67.75 110 ASP A CA 1
ATOM 882 C C . ASP A 1 110 ? -16.899 -3.656 16.520 1.00 67.75 110 ASP A C 1
ATOM 884 O O . ASP A 1 110 ? -17.731 -3.568 17.425 1.00 67.75 110 ASP A O 1
ATOM 888 N N . ALA A 1 111 ? -15.589 -3.665 16.806 1.00 61.03 111 ALA A N 1
ATOM 889 C CA . ALA A 1 111 ? -15.029 -3.891 18.135 1.00 61.03 111 ALA A CA 1
ATOM 890 C C . ALA A 1 111 ? -14.404 -2.640 18.782 1.00 61.03 111 ALA A C 1
ATOM 892 O O . ALA A 1 111 ? -14.016 -1.668 18.138 1.00 61.03 111 ALA A O 1
ATOM 893 N N . TYR A 1 112 ? -14.282 -2.687 20.112 1.00 58.81 112 TYR A N 1
ATOM 894 C CA . TYR A 1 112 ? -13.779 -1.599 20.959 1.00 58.81 112 TYR A CA 1
ATOM 895 C C . TYR A 1 112 ? -12.270 -1.339 20.756 1.00 58.81 112 TYR A C 1
ATOM 897 O O . TYR A 1 112 ? -11.491 -2.276 20.569 1.00 58.81 112 TYR A O 1
ATOM 905 N N . LEU A 1 113 ? -11.837 -0.075 20.874 1.00 60.75 113 LEU A N 1
ATOM 906 C CA . LEU A 1 113 ? -10.457 0.407 20.642 1.00 60.75 113 LEU A CA 1
ATOM 907 C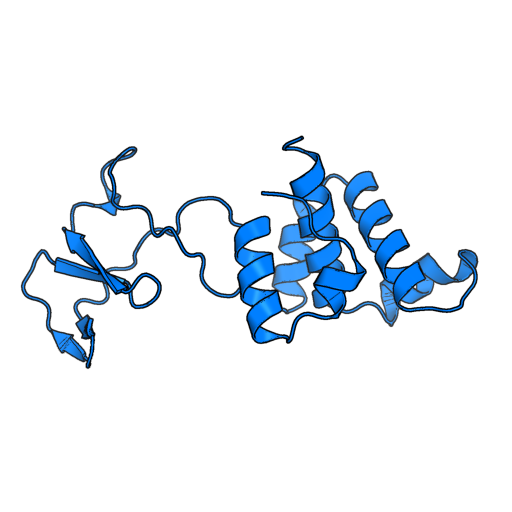 C . LEU A 1 113 ? -9.355 -0.343 21.419 1.00 60.75 113 LEU A C 1
ATOM 909 O O . LEU A 1 113 ? -8.216 -0.419 20.968 1.00 60.75 113 LEU A O 1
ATOM 913 N N . GLY A 1 114 ? -9.679 -0.940 22.570 1.00 62.25 114 GLY A N 1
ATOM 914 C CA . GLY A 1 114 ? -8.706 -1.637 23.424 1.00 62.25 114 GLY A CA 1
ATOM 915 C C . GLY A 1 114 ? -8.053 -2.875 22.792 1.00 62.25 114 GLY A C 1
ATOM 916 O O . GLY A 1 114 ? -6.997 -3.302 23.254 1.00 62.25 114 GLY A O 1
ATOM 917 N N . LEU A 1 115 ? -8.645 -3.441 21.734 1.00 69.88 115 LEU A N 1
ATOM 918 C CA . LEU A 1 115 ? -8.089 -4.591 21.010 1.00 69.88 115 LEU A CA 1
ATOM 919 C C . LEU A 1 115 ? -7.238 -4.190 19.798 1.00 69.88 115 LEU A C 1
ATOM 921 O O . LEU A 1 115 ? -6.597 -5.051 19.197 1.00 69.88 115 LEU A O 1
ATOM 925 N N . GLN A 1 116 ? -7.163 -2.897 19.469 1.00 81.12 116 GLN A N 1
ATOM 926 C CA . GLN A 1 116 ? -6.434 -2.410 18.299 1.00 81.12 116 GLN A CA 1
ATOM 927 C C . GLN A 1 116 ? -4.947 -2.826 18.302 1.00 81.12 116 GLN A C 1
ATOM 929 O O . GLN A 1 116 ? -4.490 -3.323 17.272 1.00 81.12 116 GLN A O 1
ATOM 934 N N . PRO A 1 117 ? -4.173 -2.738 19.408 1.00 84.19 117 PRO A N 1
ATOM 935 C CA . PRO A 1 117 ? -2.780 -3.190 19.392 1.00 84.19 117 PRO A CA 1
ATOM 936 C C . PRO A 1 117 ? -2.636 -4.689 19.105 1.00 84.19 117 PRO A C 1
ATOM 938 O O . PRO A 1 117 ? -1.732 -5.088 18.375 1.00 84.19 117 PRO A O 1
ATOM 941 N N . TYR A 1 118 ? -3.541 -5.518 19.637 1.00 86.19 118 TYR A N 1
ATOM 942 C CA . TYR A 1 118 ? -3.555 -6.957 19.367 1.00 86.19 118 TYR A CA 1
ATOM 943 C C . TYR A 1 118 ? -3.875 -7.235 17.902 1.00 86.19 118 TYR A C 1
ATOM 945 O O . TYR A 1 118 ? -3.143 -7.979 17.252 1.00 86.19 118 TYR A O 1
ATOM 953 N N . TRP A 1 119 ? -4.901 -6.575 17.368 1.00 90.50 119 TRP A N 1
ATOM 954 C CA . TRP A 1 119 ? -5.263 -6.697 15.963 1.00 90.50 119 TRP A CA 1
ATOM 955 C C . TRP A 1 119 ? -4.095 -6.306 15.048 1.00 90.50 119 TRP A C 1
ATOM 957 O O . TRP A 1 119 ? -3.745 -7.065 14.149 1.00 90.50 119 TRP A O 1
ATOM 967 N N . ILE A 1 120 ? -3.413 -5.185 15.318 1.00 89.38 120 ILE A N 1
ATOM 968 C CA . ILE A 1 120 ? -2.243 -4.743 14.538 1.00 89.38 120 ILE A CA 1
ATOM 969 C C . ILE A 1 120 ? -1.134 -5.808 14.524 1.00 89.38 120 ILE A C 1
ATOM 971 O O . ILE A 1 120 ? -0.470 -5.983 13.503 1.00 89.38 120 ILE A O 1
ATOM 975 N N . MET A 1 121 ? -0.908 -6.506 15.641 1.00 86.19 121 MET A N 1
ATOM 976 C CA . MET A 1 121 ? 0.175 -7.489 15.747 1.00 86.19 121 MET A CA 1
ATOM 977 C C . MET A 1 121 ? -0.164 -8.857 15.156 1.00 86.19 121 MET A C 1
ATOM 979 O O . MET A 1 121 ? 0.739 -9.516 14.640 1.00 86.19 121 MET A O 1
ATOM 983 N N . TYR A 1 122 ? -1.417 -9.300 15.265 1.00 87.19 122 TYR A N 1
ATOM 984 C CA . TYR A 1 122 ? -1.782 -10.694 14.998 1.00 87.19 122 TYR A CA 1
ATOM 985 C C . TYR A 1 122 ? -2.717 -10.881 13.801 1.00 87.19 122 TYR A C 1
ATOM 987 O O . TYR A 1 122 ? -2.622 -11.909 13.133 1.00 87.19 122 TYR A O 1
ATOM 995 N N . ASP A 1 123 ? -3.561 -9.895 13.494 1.00 90.06 123 ASP A N 1
ATOM 996 C CA . ASP A 1 123 ? -4.660 -10.053 12.532 1.00 90.06 123 ASP A CA 1
ATOM 997 C C . ASP A 1 123 ? -4.554 -9.113 11.325 1.00 90.06 123 ASP A C 1
ATOM 999 O O . ASP A 1 123 ? -5.058 -9.418 10.239 1.00 90.06 123 ASP A O 1
ATOM 1003 N N . ALA A 1 124 ? -3.899 -7.963 11.491 1.00 92.38 124 ALA A N 1
ATOM 1004 C CA . ALA A 1 124 ? -3.673 -7.021 10.411 1.00 92.38 124 ALA A CA 1
ATOM 1005 C C . ALA A 1 124 ? -2.838 -7.666 9.301 1.00 92.38 124 ALA A C 1
ATOM 1007 O O . ALA A 1 124 ? -1.899 -8.426 9.533 1.00 92.38 124 ALA A O 1
ATOM 1008 N N . THR A 1 125 ? -3.167 -7.330 8.061 1.00 94.94 125 THR A N 1
ATOM 1009 C CA . THR A 1 125 ? -2.504 -7.881 6.881 1.00 94.94 125 THR A CA 1
ATOM 1010 C C . THR A 1 125 ? -1.448 -6.923 6.337 1.00 94.94 125 THR A C 1
ATOM 1012 O O . THR A 1 125 ? -1.491 -5.713 6.568 1.00 94.94 125 THR A O 1
ATOM 1015 N N . ALA A 1 126 ? -0.544 -7.435 5.497 1.00 95.69 126 ALA A N 1
ATOM 1016 C CA . ALA A 1 126 ? 0.379 -6.594 4.733 1.00 95.69 126 ALA A CA 1
ATOM 1017 C C . ALA A 1 126 ? -0.351 -5.513 3.908 1.00 95.69 126 ALA A C 1
ATOM 1019 O O . ALA A 1 126 ? 0.163 -4.411 3.726 1.00 95.69 126 ALA A O 1
ATOM 1020 N N . SER A 1 127 ? -1.572 -5.804 3.439 1.00 96.06 127 SER A N 1
ATOM 1021 C CA . SER A 1 127 ? -2.394 -4.816 2.741 1.00 96.06 127 SER A CA 1
ATOM 1022 C C . SER A 1 127 ? -2.826 -3.673 3.656 1.00 96.06 127 SER A C 1
ATOM 1024 O O . SER A 1 127 ? -2.854 -2.542 3.187 1.00 96.06 127 SER A O 1
ATOM 1026 N N . ASP A 1 128 ? -3.172 -3.943 4.916 1.00 96.00 128 ASP A N 1
ATOM 1027 C CA . ASP A 1 128 ? -3.609 -2.909 5.864 1.00 96.00 128 ASP A CA 1
ATOM 1028 C C . ASP A 1 128 ? -2.458 -1.948 6.168 1.00 96.00 128 ASP A C 1
ATOM 1030 O O . ASP A 1 128 ? -2.609 -0.733 6.076 1.00 96.00 128 ASP A O 1
ATOM 1034 N N . TYR A 1 129 ? -1.264 -2.501 6.386 1.00 96.62 129 TYR A N 1
ATOM 1035 C CA . TYR A 1 129 ? -0.040 -1.726 6.581 1.00 96.62 129 TYR A CA 1
ATOM 1036 C C . TYR A 1 129 ? 0.271 -0.801 5.397 1.00 96.62 129 TYR A C 1
ATOM 1038 O O . TYR A 1 129 ? 0.649 0.354 5.603 1.00 96.62 129 TYR A O 1
ATOM 1046 N N . LEU A 1 130 ? 0.114 -1.298 4.164 1.00 96.19 130 LEU A N 1
ATOM 1047 C CA . LEU A 1 130 ? 0.346 -0.514 2.949 1.00 96.19 130 LEU A CA 1
ATOM 1048 C C . LEU A 1 130 ? -0.724 0.562 2.734 1.00 96.19 130 LEU A C 1
ATOM 1050 O O . LEU A 1 130 ? -0.384 1.666 2.317 1.00 96.19 130 LEU A O 1
ATOM 1054 N N . ILE A 1 131 ? -1.994 0.271 3.037 1.00 96.12 131 ILE A N 1
ATOM 1055 C CA . ILE A 1 131 ? -3.075 1.265 2.980 1.00 96.12 131 ILE A CA 1
ATOM 1056 C C . ILE A 1 131 ? -2.808 2.383 3.991 1.00 96.12 131 ILE A C 1
ATOM 1058 O O . ILE A 1 131 ? -2.842 3.553 3.616 1.00 96.12 131 ILE A O 1
ATOM 1062 N N . ALA A 1 132 ? -2.467 2.041 5.237 1.00 95.62 132 ALA A N 1
ATOM 1063 C CA . ALA A 1 132 ? -2.122 3.026 6.259 1.00 95.62 132 ALA A CA 1
ATOM 1064 C C . ALA A 1 132 ? -0.920 3.885 5.840 1.00 95.62 132 ALA A C 1
ATOM 1066 O O . ALA A 1 132 ? -0.947 5.102 6.005 1.00 95.62 132 ALA A O 1
ATOM 1067 N N . ALA A 1 133 ? 0.100 3.282 5.219 1.00 94.69 133 ALA A N 1
ATOM 1068 C CA . ALA A 1 133 ? 1.234 4.024 4.671 1.00 94.69 133 ALA A CA 1
ATOM 1069 C C . ALA A 1 133 ? 0.818 4.984 3.542 1.00 94.69 133 ALA A C 1
ATOM 1071 O O . ALA A 1 133 ? 1.236 6.140 3.525 1.00 94.69 133 ALA A O 1
ATOM 1072 N N . ALA A 1 134 ? -0.045 4.540 2.624 1.00 92.75 134 ALA A N 1
ATOM 1073 C CA . ALA A 1 134 ? -0.543 5.377 1.533 1.00 92.75 134 ALA A CA 1
ATOM 1074 C C . ALA A 1 134 ? -1.389 6.549 2.055 1.00 92.75 134 ALA A C 1
ATOM 1076 O O . ALA A 1 134 ? -1.287 7.666 1.551 1.00 92.75 134 ALA A O 1
ATOM 1077 N N . MET A 1 135 ? -2.193 6.315 3.095 1.00 92.12 135 MET A N 1
ATOM 1078 C CA . MET A 1 135 ? -2.956 7.362 3.774 1.00 92.12 135 MET A CA 1
ATOM 1079 C C . MET A 1 135 ? -2.046 8.364 4.488 1.00 92.12 135 MET A C 1
ATOM 1081 O O . MET A 1 135 ? -2.278 9.564 4.374 1.00 92.12 135 MET A O 1
ATOM 1085 N N . ALA A 1 136 ? -1.012 7.888 5.185 1.00 91.50 136 ALA A N 1
ATOM 1086 C CA . ALA A 1 136 ? -0.046 8.740 5.872 1.00 91.50 136 ALA A CA 1
ATOM 1087 C C . ALA A 1 136 ? 0.722 9.638 4.889 1.00 91.50 136 ALA A C 1
ATOM 1089 O O . ALA A 1 136 ? 0.883 10.831 5.130 1.00 91.50 136 ALA A O 1
ATOM 1090 N N . MET A 1 137 ? 1.144 9.101 3.741 1.00 83.31 137 MET A N 1
ATOM 1091 C CA . MET A 1 137 ? 1.831 9.900 2.721 1.00 83.31 137 MET A CA 1
ATOM 1092 C C . MET A 1 137 ? 0.913 10.894 2.013 1.00 83.31 137 MET A C 1
ATOM 1094 O O . MET A 1 137 ? 1.313 12.033 1.794 1.00 83.31 137 MET A O 1
ATOM 1098 N N . GLY A 1 138 ? -0.338 10.516 1.732 1.00 72.25 138 GLY A N 1
ATOM 1099 C CA . GLY A 1 138 ? -1.316 11.417 1.115 1.00 72.25 138 GLY A CA 1
ATOM 1100 C C . GLY A 1 138 ? -1.698 12.629 1.978 1.00 72.25 138 GLY A C 1
ATOM 1101 O O . GLY A 1 138 ? -2.234 13.594 1.442 1.00 72.25 138 GLY A O 1
ATOM 1102 N N . ARG A 1 139 ? -1.424 12.604 3.293 1.00 59.56 139 ARG A N 1
ATOM 1103 C CA . ARG A 1 139 ? -1.624 13.7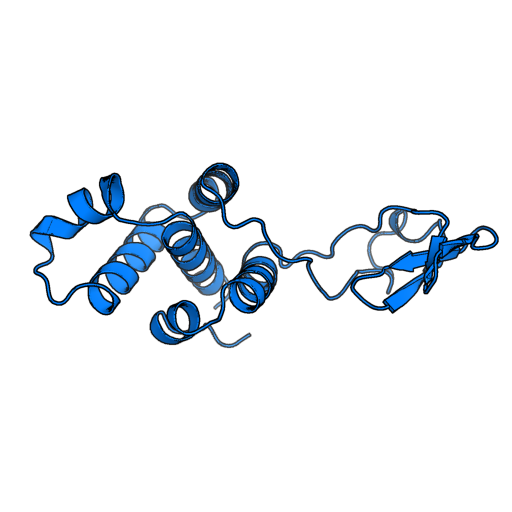45 4.209 1.00 59.56 139 ARG A CA 1
ATOM 1104 C C . ARG A 1 139 ? -0.488 14.765 4.179 1.00 59.56 139 ARG A C 1
ATOM 1106 O O . ARG A 1 139 ? -0.710 15.901 4.568 1.00 59.56 139 ARG A O 1
ATOM 1113 N N . LYS A 1 140 ? 0.709 14.386 3.721 1.00 54.41 140 LYS A N 1
ATOM 1114 C CA . LYS A 1 140 ? 1.866 15.298 3.652 1.00 54.41 140 LYS A CA 1
ATOM 1115 C C . LYS A 1 140 ? 1.837 16.226 2.435 1.00 54.41 140 LYS A C 1
ATOM 1117 O O . LYS A 1 140 ? 2.568 17.208 2.415 1.00 54.41 140 LYS A O 1
ATOM 1122 N N . GLU A 1 141 ? 1.013 15.919 1.435 1.00 45.53 141 GLU A N 1
ATOM 1123 C CA . GLU A 1 141 ? 0.894 16.688 0.185 1.00 45.53 141 GLU A CA 1
ATOM 1124 C C . GLU A 1 141 ? -0.286 17.684 0.165 1.00 45.53 141 GLU A C 1
ATOM 1126 O O . GLU A 1 141 ? -0.554 18.281 -0.881 1.00 45.53 141 GLU A O 1
ATOM 1131 N N . GLY A 1 142 ? -1.015 17.846 1.277 1.00 37.91 142 GLY A N 1
ATOM 1132 C CA . GLY A 1 142 ? -2.151 18.771 1.401 1.00 37.91 142 GLY A CA 1
ATOM 1133 C C . GLY A 1 142 ? -1.942 19.796 2.497 1.00 37.91 142 GLY A C 1
ATOM 1134 O O . GLY A 1 142 ? -1.691 20.970 2.149 1.00 37.91 142 GLY A O 1
#

Foldseek 3Di:
DPDDALVRLVPDDPQRNQQVLCCLQVVFFDQDDQPCAAPPRDRDDPQWGADPFQRDIDGVCLSVDPPDPSGDNGGHGHDLADVSLVVLCVVFDVVQLVVLLQSNCVVVDPDDPVCSVVCVVPPDGSSSSSRSSSRRSVVVVD